Protein AF-A0A060RAM9-F1 (afdb_monomer_lite)

pLDDT: mean 77.01, std 15.03, range [48.03, 97.75]

Radius of gyration: 24.55 Å; chains: 1; bounding box: 40×18×70 Å

Foldseek 3Di:
DVVVVVVVVVVVVVVVVVVVVVVVVVVVPPPCPVVVVVQADPVGDGNPPCPVVVVVVVVVVVVVD

Secondary structure (DSSP, 8-state):
-HHHHHHHHHHHHHHHHHHHHHHHHHHHSPP--TTGGGGB-TTS-BTTT-HHHHHHHHHHHHH--

Organism: NCBI:txid1433126
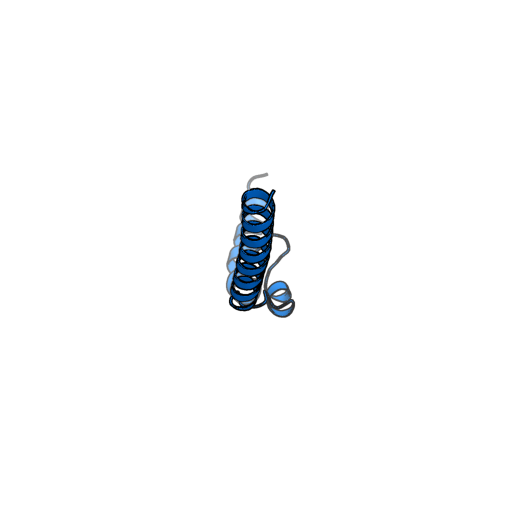
Sequence (65 aa):
MEAIYILITALVLLNIWVISVYIRLCKRLPPVSKEDAEYYDENGNHIYYDRKLIARLKKEKQQGQ

Structure (mmCIF, N/CA/C/O backbone):
data_AF-A0A060RAM9-F1
#
_entry.id   AF-A0A060RAM9-F1
#
loop_
_atom_site.group_PDB
_atom_site.id
_atom_site.type_symbol
_atom_site.label_atom_id
_atom_site.label_alt_id
_atom_site.label_comp_id
_atom_site.label_asym_id
_atom_site.label_entity_id
_atom_site.label_seq_id
_atom_site.pdbx_PDB_ins_code
_atom_site.Cartn_x
_atom_site.Cartn_y
_atom_site.Cartn_z
_atom_site.occupancy
_atom_site.B_iso_or_equiv
_atom_site.auth_seq_id
_atom_site.auth_comp_id
_atom_site.auth_asym_id
_atom_site.auth_atom_id
_atom_site.pdbx_PDB_model_num
ATOM 1 N N . MET A 1 1 ? 22.162 3.771 -24.495 1.00 72.12 1 MET A N 1
ATOM 2 C CA . MET A 1 1 ? 20.868 4.486 -24.496 1.00 72.12 1 MET A CA 1
ATOM 3 C C . MET A 1 1 ? 19.721 3.512 -24.283 1.00 72.12 1 MET A C 1
ATOM 5 O O . MET A 1 1 ? 19.073 3.616 -23.255 1.00 72.12 1 MET A O 1
ATOM 9 N N . GLU A 1 2 ? 19.569 2.492 -25.133 1.00 87.69 2 GLU A N 1
ATOM 10 C CA . GLU A 1 2 ? 18.545 1.433 -24.991 1.00 87.69 2 GLU A CA 1
ATOM 11 C C . GLU A 1 2 ? 18.448 0.814 -23.586 1.00 87.69 2 GLU A C 1
ATOM 13 O O . GLU A 1 2 ? 17.382 0.804 -22.983 1.00 87.69 2 GLU A O 1
ATOM 18 N N . ALA A 1 3 ? 19.571 0.382 -23.002 1.00 92.25 3 ALA A N 1
ATOM 19 C CA . ALA A 1 3 ? 19.578 -0.207 -21.658 1.00 92.25 3 ALA A CA 1
ATOM 20 C C . ALA A 1 3 ? 19.097 0.761 -20.559 1.00 92.25 3 ALA A C 1
ATOM 22 O O . ALA A 1 3 ? 18.476 0.336 -19.590 1.00 92.25 3 ALA A O 1
ATOM 23 N N . ILE A 1 4 ? 19.352 2.064 -20.722 1.00 94.81 4 ILE A N 1
ATOM 24 C CA . ILE A 1 4 ? 18.905 3.098 -19.781 1.00 94.81 4 ILE A CA 1
ATOM 25 C C . ILE A 1 4 ? 17.390 3.285 -19.908 1.00 94.81 4 ILE A C 1
ATOM 27 O O . ILE A 1 4 ? 16.704 3.354 -18.893 1.00 94.81 4 ILE A O 1
ATOM 31 N N . TYR A 1 5 ? 16.853 3.298 -21.131 1.00 95.44 5 TYR A N 1
ATOM 32 C CA . TYR A 1 5 ? 15.406 3.363 -21.345 1.00 95.44 5 TYR A CA 1
ATOM 33 C C . TYR A 1 5 ? 14.694 2.130 -20.787 1.00 95.44 5 TYR A C 1
ATOM 35 O O . TYR A 1 5 ? 13.717 2.281 -20.061 1.00 95.44 5 TYR A O 1
ATOM 43 N N . ILE A 1 6 ? 15.232 0.929 -21.022 1.00 96.38 6 ILE A N 1
ATOM 44 C CA . ILE A 1 6 ? 14.698 -0.318 -20.457 1.00 96.38 6 ILE A CA 1
ATOM 45 C C . ILE A 1 6 ? 14.695 -0.259 -18.924 1.00 96.38 6 ILE A C 1
ATOM 47 O O . ILE A 1 6 ? 13.684 -0.586 -18.303 1.00 96.38 6 ILE A O 1
ATOM 51 N N . LEU A 1 7 ? 15.791 0.204 -18.312 1.00 96.62 7 LEU A N 1
ATOM 52 C CA . LEU A 1 7 ? 15.903 0.356 -16.861 1.00 96.62 7 LEU A CA 1
ATOM 53 C C . LEU A 1 7 ? 14.841 1.319 -16.307 1.00 96.62 7 LEU A C 1
ATOM 55 O O . LEU A 1 7 ? 14.158 0.988 -15.339 1.00 96.62 7 LEU A O 1
ATOM 59 N N . ILE A 1 8 ? 14.679 2.489 -16.933 1.00 96.88 8 ILE A N 1
ATOM 60 C CA . ILE A 1 8 ? 13.689 3.498 -16.530 1.00 96.88 8 ILE A CA 1
ATOM 61 C C . ILE A 1 8 ? 12.275 2.926 -16.639 1.00 96.88 8 ILE A C 1
ATOM 63 O O . ILE A 1 8 ? 11.496 3.029 -15.692 1.00 96.88 8 ILE A O 1
ATOM 67 N N . THR A 1 9 ? 11.942 2.277 -17.757 1.00 96.94 9 THR A N 1
ATOM 68 C CA . THR A 1 9 ? 10.626 1.662 -17.956 1.00 96.94 9 THR A CA 1
ATOM 69 C C . THR A 1 9 ? 10.340 0.589 -16.904 1.00 96.94 9 THR A C 1
ATOM 71 O O . THR A 1 9 ? 9.251 0.582 -16.329 1.00 96.94 9 THR A O 1
ATOM 74 N N . ALA A 1 10 ? 11.312 -0.273 -16.588 1.00 97.12 10 ALA A N 1
ATOM 75 C CA . ALA A 1 10 ? 11.159 -1.287 -15.543 1.00 97.12 10 ALA A CA 1
ATOM 76 C C . ALA A 1 10 ? 10.921 -0.658 -14.159 1.00 97.12 10 ALA A C 1
ATOM 78 O O . ALA A 1 10 ? 10.025 -1.089 -13.433 1.00 97.12 10 ALA A O 1
ATO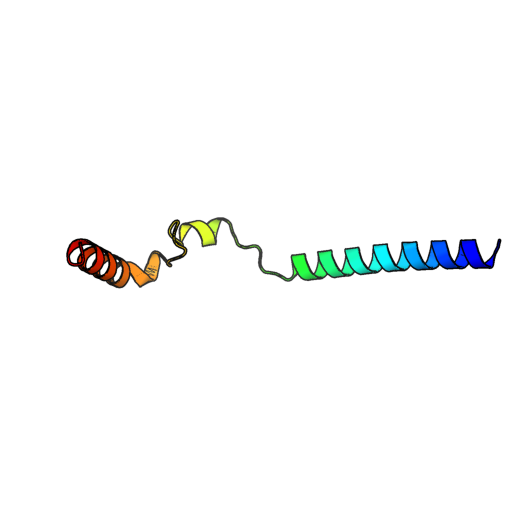M 79 N N . LEU A 1 11 ? 11.675 0.389 -13.810 1.00 97.56 11 LEU A N 1
ATOM 80 C CA . LEU A 1 11 ? 11.524 1.124 -12.549 1.00 97.56 11 LEU A CA 1
ATOM 81 C C . LEU A 1 11 ? 10.143 1.771 -12.413 1.00 97.56 11 LEU A C 1
ATOM 83 O O . LEU A 1 11 ? 9.532 1.697 -11.345 1.00 97.56 11 LEU A O 1
ATOM 87 N N . VAL A 1 12 ? 9.633 2.377 -13.487 1.00 97.75 12 VAL A N 1
ATOM 88 C CA . VAL A 1 12 ? 8.298 2.990 -13.502 1.00 97.75 12 VAL A CA 1
ATOM 89 C C . VAL A 1 12 ? 7.216 1.929 -13.304 1.00 97.75 12 VAL A C 1
ATOM 91 O O . VAL A 1 12 ? 6.354 2.090 -12.439 1.00 97.75 12 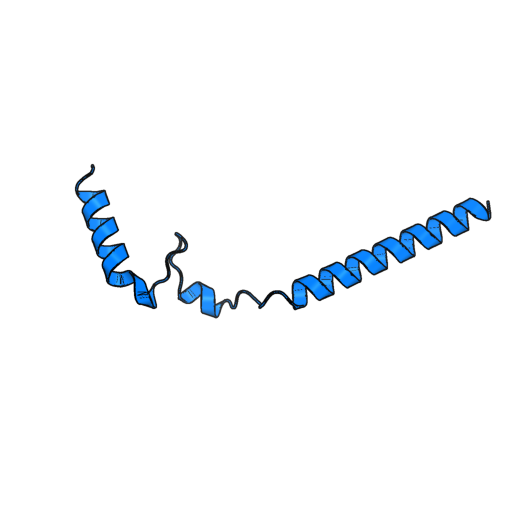VAL A O 1
ATOM 94 N N . LEU A 1 13 ? 7.283 0.816 -14.041 1.00 97.62 13 LEU A N 1
ATOM 95 C CA . LEU A 1 13 ? 6.319 -0.282 -13.910 1.00 97.62 13 LEU A CA 1
ATOM 96 C C . LEU A 1 13 ? 6.336 -0.901 -12.508 1.00 97.62 13 LEU A C 1
ATOM 98 O O . LEU A 1 13 ? 5.275 -1.155 -11.936 1.00 97.62 13 LEU A O 1
ATOM 102 N N . LEU A 1 14 ? 7.524 -1.087 -11.927 1.00 97.38 14 LEU A N 1
ATOM 103 C CA . LEU A 1 14 ? 7.682 -1.610 -10.572 1.00 97.38 14 LEU A CA 1
ATOM 104 C C . LEU A 1 14 ? 7.046 -0.679 -9.530 1.00 97.38 14 LEU A C 1
ATOM 106 O O . LEU A 1 14 ? 6.312 -1.147 -8.663 1.00 97.38 14 LEU A O 1
ATOM 110 N N . ASN A 1 15 ? 7.254 0.636 -9.640 1.00 97.50 15 ASN A N 1
ATOM 111 C CA . ASN A 1 15 ? 6.639 1.608 -8.731 1.00 97.50 15 ASN A CA 1
ATOM 112 C C . ASN A 1 15 ? 5.107 1.609 -8.832 1.00 97.50 15 ASN A C 1
ATOM 114 O O . ASN A 1 15 ? 4.423 1.572 -7.809 1.00 97.50 15 ASN A O 1
ATOM 118 N N . ILE A 1 16 ? 4.558 1.587 -10.052 1.00 97.19 16 ILE A N 1
ATOM 119 C CA . ILE A 1 16 ? 3.104 1.500 -10.272 1.00 97.19 16 ILE A CA 1
ATOM 120 C C . ILE A 1 16 ? 2.540 0.227 -9.630 1.00 97.19 16 ILE A C 1
ATOM 122 O O . ILE A 1 16 ? 1.495 0.265 -8.975 1.00 97.19 16 ILE A O 1
ATOM 126 N N . TRP A 1 17 ? 3.241 -0.899 -9.780 1.00 97.31 17 TRP A N 1
ATOM 127 C CA . TRP A 1 17 ? 2.833 -2.168 -9.188 1.00 97.31 17 TRP A CA 1
ATOM 128 C C . TRP A 1 17 ? 2.834 -2.121 -7.655 1.00 97.31 17 TRP A C 1
ATOM 130 O O . TRP A 1 17 ? 1.833 -2.494 -7.040 1.00 97.31 17 TRP A O 1
ATOM 140 N N . VAL A 1 18 ? 3.891 -1.584 -7.037 1.00 96.56 18 VAL A N 1
ATOM 141 C CA . VAL A 1 18 ? 3.984 -1.411 -5.576 1.00 96.56 18 VAL A CA 1
ATOM 142 C C . VAL A 1 18 ? 2.845 -0.537 -5.048 1.00 96.56 18 VAL A C 1
ATOM 144 O O . VAL A 1 18 ? 2.178 -0.921 -4.088 1.00 96.56 18 VAL A O 1
ATOM 147 N N . ILE A 1 19 ? 2.555 0.592 -5.702 1.00 95.44 19 ILE A N 1
ATOM 148 C CA . ILE A 1 19 ? 1.446 1.479 -5.315 1.00 95.44 19 ILE A CA 1
ATOM 149 C C . ILE A 1 19 ? 0.099 0.752 -5.436 1.00 95.44 19 ILE A C 1
ATOM 151 O O . ILE A 1 19 ? -0.745 0.849 -4.545 1.00 95.44 19 ILE A O 1
ATOM 155 N N . SER A 1 20 ? -0.107 -0.024 -6.504 1.00 94.38 20 SER A N 1
ATOM 156 C CA . SER A 1 20 ? -1.331 -0.813 -6.687 1.00 94.38 20 SER A CA 1
ATOM 157 C C . SER A 1 20 ? -1.522 -1.846 -5.573 1.00 94.38 20 SER A C 1
ATOM 159 O O . SER A 1 20 ? -2.621 -1.980 -5.029 1.00 94.38 20 SER A O 1
ATOM 161 N N . VAL A 1 21 ? -0.451 -2.549 -5.195 1.00 93.44 21 VAL A N 1
ATOM 162 C CA . VAL A 1 21 ? -0.458 -3.510 -4.085 1.00 93.44 21 VAL A CA 1
ATOM 163 C C . VAL A 1 21 ? -0.738 -2.805 -2.758 1.00 93.44 21 VAL A C 1
ATOM 165 O O . VAL A 1 21 ? -1.602 -3.264 -2.010 1.00 93.44 21 VAL A O 1
ATOM 168 N N . TYR A 1 22 ? -0.093 -1.665 -2.500 1.00 91.31 22 TYR A N 1
ATOM 169 C CA . TYR A 1 22 ? -0.322 -0.854 -1.304 1.00 91.31 22 TYR A CA 1
ATOM 170 C C . TYR A 1 22 ? -1.789 -0.426 -1.181 1.00 91.31 22 TYR A C 1
ATOM 172 O O . TYR A 1 22 ? -2.416 -0.659 -0.153 1.00 91.31 22 TYR A O 1
ATOM 180 N N . ILE A 1 23 ? -2.388 0.099 -2.256 1.00 88.25 23 ILE A N 1
ATOM 181 C CA . ILE A 1 23 ? -3.804 0.497 -2.261 1.00 88.25 23 ILE A CA 1
ATOM 182 C C . ILE A 1 23 ? -4.716 -0.712 -2.019 1.00 88.25 23 ILE A C 1
ATOM 184 O O . ILE A 1 23 ? -5.694 -0.609 -1.279 1.00 88.25 23 ILE A O 1
ATOM 188 N N . ARG A 1 24 ? -4.419 -1.871 -2.619 1.00 87.69 24 ARG A N 1
ATOM 189 C CA . ARG A 1 24 ? -5.201 -3.099 -2.392 1.00 87.69 24 ARG A CA 1
ATOM 190 C C . ARG A 1 24 ? -5.110 -3.577 -0.943 1.00 87.69 24 ARG A 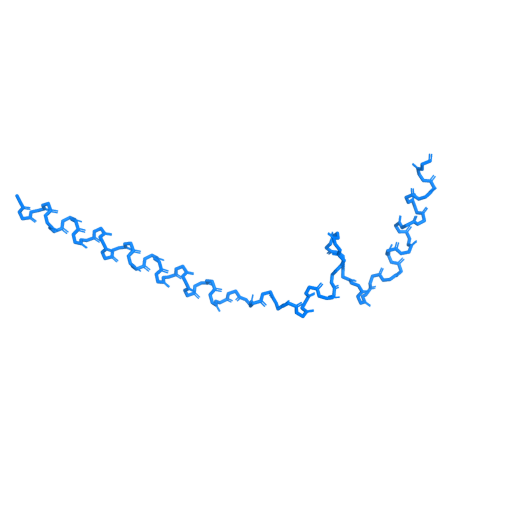C 1
ATOM 192 O O . ARG A 1 24 ? -6.119 -4.025 -0.410 1.00 87.69 24 ARG A O 1
ATOM 199 N N . LEU A 1 25 ? -3.941 -3.469 -0.313 1.00 83.50 25 LEU A N 1
ATOM 200 C CA . LEU A 1 25 ? -3.746 -3.783 1.105 1.00 83.50 25 LEU A CA 1
ATOM 201 C C . LEU A 1 25 ? -4.486 -2.786 2.003 1.00 83.50 25 LEU A C 1
ATOM 203 O O . LEU A 1 25 ? -5.227 -3.212 2.882 1.00 83.50 25 LEU A O 1
ATOM 207 N N . CYS A 1 26 ? -4.388 -1.483 1.725 1.00 74.25 26 CYS A N 1
ATOM 208 C CA . CYS A 1 26 ? -5.158 -0.452 2.426 1.00 74.25 26 CYS A CA 1
ATOM 209 C C . CYS A 1 26 ? -6.671 -0.662 2.312 1.00 74.25 26 CYS A C 1
ATOM 211 O O . CYS A 1 26 ? -7.386 -0.408 3.269 1.00 74.25 26 CYS A O 1
ATOM 213 N N . LYS A 1 27 ? -7.169 -1.170 1.179 1.00 69.12 27 LYS A N 1
ATOM 214 C CA . LYS A 1 27 ? -8.590 -1.523 1.012 1.00 69.12 27 LYS A CA 1
ATOM 215 C C . LYS A 1 27 ? -9.004 -2.815 1.725 1.00 69.12 27 LYS A C 1
ATOM 217 O O . LYS A 1 27 ? -10.198 -3.049 1.875 1.00 69.12 27 LYS A O 1
ATOM 222 N N . ARG A 1 28 ? -8.050 -3.674 2.103 1.00 62.69 28 ARG A N 1
ATOM 223 C CA . ARG A 1 28 ? -8.302 -4.884 2.907 1.00 62.69 28 ARG A CA 1
ATOM 224 C C . ARG A 1 28 ? -8.240 -4.625 4.405 1.00 62.69 28 ARG A C 1
ATOM 226 O O . ARG A 1 28 ? -8.722 -5.459 5.165 1.00 62.69 28 ARG A O 1
ATOM 233 N N . LEU A 1 29 ? -7.646 -3.512 4.825 1.00 59.38 29 LEU A N 1
ATOM 234 C CA . LEU A 1 29 ? -7.845 -3.028 6.179 1.00 59.38 29 LEU A CA 1
ATOM 235 C C . LEU A 1 29 ? -9.320 -2.629 6.289 1.00 59.38 29 LEU A C 1
ATOM 237 O O . LEU A 1 29 ? -9.798 -1.893 5.417 1.00 59.38 29 LEU A O 1
ATOM 241 N N . PRO A 1 30 ? -10.061 -3.147 7.286 1.00 59.84 30 PRO A N 1
ATOM 242 C CA . PRO A 1 30 ? -11.406 -2.661 7.523 1.00 59.84 30 PRO A CA 1
ATOM 243 C C . PRO A 1 30 ? -11.305 -1.138 7.646 1.00 59.84 30 PRO A C 1
ATOM 245 O O . PRO A 1 30 ? -10.370 -0.653 8.298 1.00 59.84 30 PRO A O 1
ATOM 248 N N . PRO A 1 31 ? -12.181 -0.369 6.973 1.00 56.44 31 PRO A N 1
ATOM 249 C CA . PRO A 1 31 ? -12.257 1.047 7.268 1.00 56.44 31 PRO A CA 1
ATOM 250 C C . PRO A 1 31 ? -12.433 1.131 8.781 1.00 56.44 31 PRO A C 1
ATOM 252 O O . PRO A 1 31 ? -13.349 0.502 9.305 1.00 56.44 31 PRO A O 1
ATOM 255 N N . VAL A 1 32 ? -11.531 1.832 9.478 1.00 56.00 32 VAL A N 1
ATOM 256 C CA . VAL A 1 32 ? -11.833 2.313 10.828 1.00 56.00 32 VAL A CA 1
ATOM 257 C C . VAL A 1 32 ? -13.076 3.149 10.615 1.00 56.00 32 VAL A C 1
ATOM 259 O O . VAL A 1 32 ? -13.008 4.247 10.049 1.00 56.00 32 VAL A O 1
ATOM 262 N N . SER A 1 33 ? -14.229 2.540 10.869 1.00 54.72 33 SER A N 1
ATOM 263 C CA . SER A 1 33 ? -15.483 3.191 10.593 1.00 54.72 33 SER A CA 1
ATOM 264 C C . SER A 1 33 ? -15.513 4.368 11.557 1.00 54.72 33 SER A C 1
ATOM 266 O O . SER A 1 33 ? -15.109 4.271 12.716 1.00 54.72 33 SER A O 1
ATOM 268 N N . LYS A 1 34 ? -15.903 5.543 11.068 1.00 55.94 34 LYS A N 1
ATOM 269 C CA . LYS A 1 34 ? -16.071 6.706 11.951 1.00 55.94 34 LYS A CA 1
ATOM 270 C C . LYS A 1 34 ? -17.102 6.421 13.056 1.00 55.94 34 LYS A C 1
ATOM 272 O O . LYS A 1 34 ? -17.116 7.115 14.060 1.00 55.94 34 LYS A O 1
ATOM 277 N N . GLU A 1 35 ? -17.912 5.387 12.846 1.00 54.38 35 GLU A N 1
ATOM 278 C CA . GLU A 1 35 ? -18.865 4.779 13.767 1.00 54.38 35 GLU A CA 1
ATOM 279 C C . GLU A 1 35 ? -18.135 4.057 14.915 1.00 54.38 35 GLU A C 1
ATOM 281 O O . GLU A 1 35 ? -18.476 4.271 16.071 1.00 54.38 35 GLU A O 1
ATOM 286 N N . ASP A 1 36 ? -17.058 3.307 14.637 1.00 55.03 36 ASP A N 1
ATOM 287 C CA . ASP A 1 36 ? -16.221 2.676 15.671 1.00 55.03 36 ASP A CA 1
ATOM 288 C C . ASP A 1 36 ? -15.581 3.718 16.592 1.00 55.03 36 ASP A C 1
ATOM 290 O O . ASP A 1 36 ? -15.475 3.492 17.793 1.00 55.03 36 ASP A O 1
ATOM 294 N N . ALA A 1 37 ? -15.198 4.884 16.058 1.00 58.28 37 ALA A N 1
ATOM 295 C CA . ALA A 1 37 ? -14.628 5.977 16.849 1.00 58.28 37 ALA A CA 1
ATOM 296 C C . ALA A 1 37 ? -15.615 6.560 17.877 1.00 58.28 37 ALA A C 1
ATOM 298 O O . ALA A 1 37 ? -15.177 7.080 18.897 1.00 58.28 37 ALA A O 1
ATOM 299 N N . GLU A 1 38 ? -16.929 6.440 17.657 1.00 61.44 38 GLU A N 1
ATOM 300 C CA . GLU A 1 38 ? -17.946 6.850 18.636 1.00 61.44 38 GLU A CA 1
ATOM 301 C C . GLU A 1 38 ? -17.986 5.911 19.856 1.00 61.44 38 GLU A C 1
ATOM 303 O O . GLU A 1 38 ? -18.465 6.289 20.926 1.00 61.44 38 GLU A O 1
ATOM 308 N N . TYR A 1 39 ? -17.429 4.702 19.731 1.00 61.19 39 TYR A N 1
ATOM 309 C CA . TYR A 1 39 ? -17.315 3.738 20.823 1.00 61.19 39 TYR A CA 1
ATOM 310 C C . TYR A 1 39 ? -15.991 3.821 21.580 1.00 61.19 39 TYR A C 1
ATOM 312 O O . TYR A 1 39 ? -15.813 3.042 22.514 1.00 61.19 39 TYR A O 1
ATOM 320 N N . TYR A 1 40 ? -15.089 4.746 21.243 1.00 67.81 40 TYR A N 1
ATOM 321 C CA . TYR A 1 40 ? -13.836 4.960 21.968 1.00 67.81 40 TYR A CA 1
ATOM 322 C C . TYR A 1 40 ? -13.761 6.381 22.537 1.00 67.81 40 TYR A C 1
ATOM 324 O O . TYR A 1 40 ? -14.159 7.344 21.889 1.00 67.81 40 TYR A O 1
ATOM 332 N N . ASP A 1 41 ? -13.262 6.527 23.766 1.00 70.12 41 ASP A N 1
ATOM 333 C CA . ASP A 1 41 ? -12.942 7.847 24.315 1.00 70.12 41 ASP A CA 1
ATOM 334 C C . ASP A 1 41 ? -11.669 8.431 23.664 1.00 70.12 41 ASP A C 1
ATOM 336 O O . ASP A 1 41 ? -10.942 7.745 22.943 1.00 70.12 41 ASP A O 1
ATOM 340 N N . GLU A 1 42 ? -11.365 9.705 23.926 1.00 71.56 42 GLU A N 1
ATOM 341 C CA . GLU A 1 42 ? -10.156 10.381 23.412 1.00 71.56 42 GLU A CA 1
ATOM 342 C C . GLU A 1 42 ? -8.840 9.698 23.846 1.00 71.56 42 GLU A C 1
ATOM 344 O O . GLU A 1 42 ? -7.778 9.949 23.277 1.00 71.56 42 GLU A O 1
ATOM 349 N N . ASN A 1 43 ? -8.909 8.810 24.840 1.00 71.31 43 ASN A N 1
ATOM 350 C CA . ASN A 1 43 ? -7.812 8.007 25.361 1.00 71.31 43 ASN A CA 1
ATOM 351 C C . ASN A 1 43 ? -7.740 6.598 24.736 1.00 71.31 43 ASN A C 1
ATOM 353 O O . ASN A 1 43 ? -6.817 5.851 25.063 1.00 71.31 43 ASN A O 1
ATOM 357 N N . GLY A 1 44 ? -8.668 6.238 23.843 1.00 68.19 44 GLY A N 1
ATOM 358 C CA . GLY A 1 44 ? -8.735 4.935 23.182 1.00 68.19 44 GLY A CA 1
ATOM 359 C C . GLY A 1 44 ? -9.426 3.828 23.989 1.00 68.19 44 GLY A C 1
ATOM 360 O O . GLY A 1 44 ? -9.283 2.658 23.634 1.00 68.19 44 GLY A O 1
ATOM 361 N N . ASN A 1 45 ? -10.176 4.142 25.051 1.00 70.81 45 ASN A N 1
ATOM 362 C CA . ASN A 1 45 ? -10.931 3.148 25.828 1.00 70.81 45 ASN A CA 1
ATOM 363 C C . ASN A 1 45 ? -12.326 2.913 25.244 1.00 70.81 45 ASN A C 1
ATOM 365 O O . ASN A 1 45 ? -13.032 3.864 24.916 1.00 70.81 45 ASN A O 1
ATOM 369 N N . HIS A 1 46 ? -12.764 1.652 25.184 1.00 74.12 46 HIS A N 1
ATOM 370 C CA . HIS A 1 46 ? -14.055 1.287 24.596 1.00 74.12 46 HIS A CA 1
ATOM 371 C C . HIS A 1 46 ? -15.241 1.595 25.535 1.00 74.12 46 HIS A C 1
ATOM 373 O O . HIS A 1 46 ? -15.486 0.899 26.524 1.00 74.12 46 HIS A O 1
ATOM 379 N N . ILE A 1 47 ? -16.037 2.604 25.190 1.00 70.31 47 ILE A N 1
ATOM 380 C CA . ILE A 1 47 ? -17.113 3.198 25.996 1.00 70.31 47 ILE A CA 1
ATOM 381 C C . ILE A 1 47 ? -18.188 2.172 26.406 1.00 70.31 47 ILE A C 1
ATOM 383 O O . ILE A 1 47 ? -18.727 2.253 27.514 1.00 70.31 47 ILE A O 1
ATOM 387 N N . TYR A 1 48 ? -18.499 1.181 25.560 1.00 63.25 48 TYR A N 1
ATOM 388 C CA . TYR A 1 48 ? -19.665 0.308 25.769 1.00 63.25 48 TYR A CA 1
ATOM 389 C C . TYR A 1 48 ? -19.478 -0.775 26.852 1.00 63.25 48 TYR A C 1
ATOM 391 O O . TYR A 1 48 ? -20.439 -1.130 27.533 1.00 63.25 48 TYR A O 1
ATOM 399 N N . TYR A 1 49 ? -18.254 -1.267 27.081 1.00 57.38 49 TYR A N 1
ATOM 400 C CA . TYR A 1 49 ? -17.994 -2.322 28.081 1.00 57.38 49 TYR A CA 1
ATOM 401 C C . TYR A 1 49 ? -17.291 -1.811 29.337 1.00 57.38 49 TYR A C 1
ATOM 403 O O . TYR A 1 49 ? -17.323 -2.465 30.381 1.00 57.38 49 TYR A O 1
ATOM 411 N N . ASP A 1 50 ? -16.716 -0.614 29.267 1.00 66.69 50 ASP A N 1
ATOM 412 C CA . ASP A 1 50 ? -15.686 -0.207 30.211 1.00 66.69 50 ASP A CA 1
ATOM 413 C C . ASP A 1 50 ? -16.156 0.818 31.247 1.00 66.69 50 ASP A C 1
ATOM 415 O O . ASP A 1 50 ? -15.389 1.280 32.085 1.00 66.69 50 ASP A O 1
ATOM 419 N N . ARG A 1 51 ? -17.459 1.127 31.284 1.00 66.69 51 ARG A N 1
ATOM 420 C CA . ARG A 1 51 ? -18.050 2.111 32.214 1.00 66.69 51 ARG A CA 1
ATOM 421 C C . ARG A 1 51 ? -17.649 1.881 33.679 1.00 66.69 51 ARG A C 1
ATOM 423 O O . ARG A 1 51 ? -17.484 2.839 34.431 1.00 66.69 51 ARG A O 1
ATOM 430 N N . LYS A 1 52 ? -17.481 0.615 34.094 1.00 71.94 52 LYS A N 1
ATOM 431 C CA . LYS A 1 52 ? -17.002 0.247 35.440 1.00 71.94 52 LYS A CA 1
ATOM 432 C C . LYS A 1 52 ? -15.486 0.412 35.601 1.00 71.94 52 LYS A C 1
ATOM 434 O O . LYS A 1 52 ? -15.067 0.799 36.689 1.00 71.94 52 LYS A O 1
ATOM 439 N N . LEU A 1 53 ? -14.685 0.134 34.571 1.00 69.00 53 LEU A N 1
ATOM 440 C CA . LEU A 1 53 ? -13.232 0.323 34.603 1.00 69.00 53 LEU A CA 1
ATOM 441 C C . LEU A 1 53 ? -12.884 1.813 34.585 1.00 69.00 53 LEU A C 1
ATOM 443 O O . LEU A 1 53 ? -12.151 2.257 35.457 1.00 69.00 53 LEU A O 1
ATOM 447 N N . ILE A 1 54 ? -13.510 2.609 33.713 1.00 69.75 54 ILE A N 1
ATOM 448 C CA . ILE A 1 54 ? -13.363 4.073 33.664 1.00 69.75 54 ILE A CA 1
ATOM 449 C C . ILE A 1 54 ? -13.738 4.694 35.018 1.00 69.75 54 ILE A C 1
ATOM 451 O O . ILE A 1 54 ? -13.032 5.562 35.531 1.00 69.75 54 ILE A O 1
ATOM 455 N N . ALA A 1 55 ? -14.821 4.223 35.650 1.00 75.00 55 ALA A N 1
ATOM 456 C CA . ALA A 1 55 ? -15.218 4.694 36.977 1.00 75.00 55 ALA A CA 1
ATOM 457 C C . ALA A 1 55 ? -14.201 4.328 38.074 1.00 75.00 55 ALA A C 1
ATOM 459 O O . ALA A 1 55 ? -13.997 5.119 38.996 1.00 75.00 55 ALA A O 1
ATOM 460 N N . ARG A 1 56 ? -13.565 3.152 37.989 1.00 77.94 56 ARG A N 1
ATOM 461 C CA . ARG A 1 56 ? -12.482 2.749 38.902 1.00 77.94 56 ARG A CA 1
ATOM 462 C C . ARG A 1 56 ? -11.222 3.578 38.667 1.00 77.94 56 ARG A C 1
ATOM 464 O O . ARG A 1 56 ? -10.755 4.204 39.609 1.00 77.94 56 ARG A O 1
ATOM 471 N N . LEU A 1 57 ? -10.765 3.687 37.4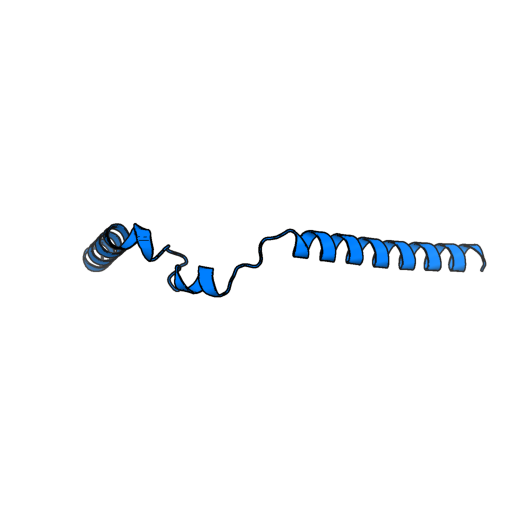21 1.00 76.69 57 LEU A N 1
ATOM 472 C CA . LEU A 1 57 ? -9.607 4.493 37.027 1.00 76.69 57 LEU A CA 1
ATOM 473 C C . LEU A 1 57 ? -9.765 5.957 37.450 1.00 76.69 57 LEU A C 1
ATOM 475 O O . LEU A 1 57 ? -8.828 6.557 37.965 1.00 76.69 57 LEU A O 1
ATOM 479 N N . LYS A 1 58 ? -10.963 6.539 37.305 1.00 76.38 58 LYS A N 1
ATOM 480 C CA . LYS A 1 58 ? -11.233 7.913 37.753 1.00 76.38 58 LYS A CA 1
ATOM 481 C C . LYS A 1 58 ? -11.136 8.065 39.275 1.00 76.38 58 LYS A C 1
ATOM 483 O O . LYS A 1 58 ? -10.626 9.082 39.733 1.00 76.38 58 LYS A O 1
ATOM 488 N N . LYS A 1 59 ? -11.591 7.074 40.052 1.00 79.56 59 LYS A N 1
ATOM 489 C CA . 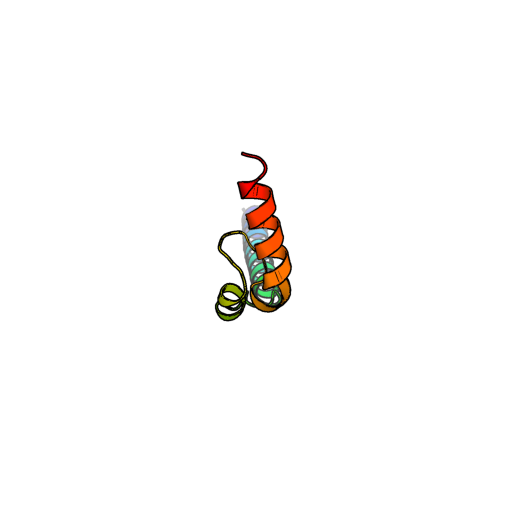LYS A 1 59 ? -11.443 7.070 41.518 1.00 79.56 59 LYS A CA 1
ATOM 490 C C . LYS A 1 59 ? -9.986 6.906 41.943 1.00 79.56 59 LYS A C 1
ATOM 492 O O . LYS A 1 59 ? -9.536 7.648 42.804 1.00 79.56 59 LYS A O 1
ATOM 497 N N . GLU A 1 60 ? -9.251 5.993 41.314 1.00 79.69 60 GLU A N 1
ATOM 498 C CA . GLU A 1 60 ? -7.823 5.782 41.586 1.00 79.69 60 GLU A CA 1
ATOM 499 C C . GLU A 1 60 ? -7.003 7.037 41.259 1.00 79.69 60 GLU A C 1
ATOM 501 O O . GLU A 1 60 ? -6.191 7.472 42.070 1.00 79.69 60 GLU A O 1
ATOM 506 N N . LYS A 1 61 ? -7.285 7.703 40.133 1.00 78.38 61 LYS A N 1
ATOM 507 C CA . LYS A 1 61 ? -6.616 8.954 39.741 1.00 78.38 61 LYS A CA 1
ATOM 508 C C . LYS A 1 61 ? -6.923 10.129 40.681 1.00 78.38 61 LYS A C 1
ATOM 510 O O . LYS A 1 61 ? -6.098 11.021 40.811 1.00 78.38 61 LYS A O 1
ATOM 515 N N . GLN A 1 62 ? -8.094 10.136 41.324 1.00 74.88 62 GLN A N 1
ATOM 516 C CA . GLN A 1 62 ? -8.480 11.141 42.326 1.00 74.88 62 GLN A CA 1
ATOM 517 C C . GLN A 1 62 ? -7.934 10.848 43.730 1.00 74.88 62 GLN A C 1
ATOM 519 O O . GLN A 1 62 ? -7.879 11.756 44.548 1.00 74.88 62 GLN A O 1
ATOM 524 N N . GLN A 1 63 ? -7.580 9.595 44.025 1.00 71.94 63 GLN A N 1
ATOM 525 C CA . GLN A 1 63 ? -7.017 9.185 45.316 1.00 71.94 63 GLN A CA 1
ATOM 526 C C . GLN A 1 63 ? -5.483 9.147 45.314 1.00 71.94 63 GLN A C 1
ATOM 528 O O . GLN A 1 63 ? -4.878 9.169 46.380 1.00 71.94 63 GLN A O 1
ATOM 533 N N . GLY A 1 64 ? -4.858 9.068 44.136 1.00 60.16 64 GLY A N 1
ATOM 534 C CA . GLY A 1 64 ? -3.403 9.082 43.956 1.00 60.16 64 GLY A CA 1
ATOM 535 C C . GLY A 1 64 ? -2.787 10.466 43.720 1.00 60.16 64 GLY A C 1
ATOM 536 O O . GLY A 1 64 ? -1.651 10.528 43.251 1.00 60.16 64 GLY A O 1
ATOM 537 N N . GLN A 1 65 ? -3.521 11.549 43.990 1.00 48.03 65 GLN A N 1
ATOM 538 C CA . GLN A 1 65 ? -3.058 12.939 43.918 1.00 48.03 65 GLN A CA 1
ATOM 539 C C . GLN A 1 65 ? -3.231 13.597 45.289 1.00 48.03 65 GLN A C 1
ATOM 541 O O . GLN A 1 65 ? -2.351 14.406 45.655 1.00 48.03 65 GLN A O 1
#